Protein AF-A0A1E3Y749-F1 (afdb_monomer)

Structure (mmCIF, N/CA/C/O backbone):
data_AF-A0A1E3Y749-F1
#
_entry.id   AF-A0A1E3Y749-F1
#
loop_
_atom_site.group_PDB
_atom_site.id
_atom_site.type_symbol
_atom_site.label_atom_id
_atom_site.label_alt_id
_atom_site.label_comp_id
_atom_site.label_asym_id
_atom_site.label_entity_id
_atom_site.label_seq_id
_atom_site.pdbx_PDB_ins_code
_atom_site.Cartn_x
_atom_site.Cartn_y
_atom_site.Cartn_z
_atom_site.occupancy
_atom_site.B_iso_or_equiv
_atom_site.auth_seq_id
_atom_site.auth_comp_id
_atom_site.auth_asym_id
_atom_site.auth_atom_id
_atom_site.pdbx_PDB_model_num
ATOM 1 N N . MET A 1 1 ? 45.232 -35.746 -37.643 1.00 41.09 1 MET A N 1
ATOM 2 C CA . MET A 1 1 ? 45.865 -36.621 -36.637 1.00 41.09 1 MET A CA 1
ATOM 3 C C . MET A 1 1 ? 44.808 -36.911 -35.589 1.00 41.09 1 MET A C 1
ATOM 5 O O . MET A 1 1 ? 44.294 -35.973 -34.998 1.00 41.09 1 MET A O 1
ATOM 9 N N . VAL A 1 2 ? 44.373 -38.166 -35.512 1.00 42.19 2 VAL A N 1
ATOM 10 C CA . VAL A 1 2 ? 43.222 -38.644 -34.730 1.00 42.19 2 VAL A CA 1
ATOM 11 C C . VAL A 1 2 ? 43.769 -39.322 -33.477 1.00 42.19 2 VAL A C 1
ATOM 13 O O . VAL A 1 2 ? 44.603 -40.206 -33.624 1.00 42.19 2 VAL A O 1
ATOM 16 N N . VAL A 1 3 ? 43.321 -38.917 -32.287 1.00 44.75 3 VAL A N 1
ATOM 17 C CA . VAL A 1 3 ? 43.472 -39.637 -31.002 1.00 44.75 3 VAL A CA 1
ATOM 18 C C . VAL A 1 3 ? 42.273 -39.164 -30.161 1.00 44.75 3 VAL A C 1
ATOM 20 O O . VAL A 1 3 ? 42.208 -37.984 -29.838 1.00 44.75 3 VAL A O 1
ATOM 23 N N . LEU A 1 4 ? 41.126 -39.844 -30.082 1.00 42.25 4 LEU A N 1
ATOM 24 C CA . LEU A 1 4 ? 40.777 -41.135 -29.468 1.00 42.25 4 LEU A CA 1
ATOM 25 C C . LEU A 1 4 ? 41.127 -41.244 -27.967 1.00 42.25 4 LEU A C 1
ATOM 27 O O . LEU A 1 4 ? 42.261 -41.540 -27.628 1.00 42.25 4 LEU A O 1
ATOM 31 N N . MET A 1 5 ? 40.082 -41.029 -27.150 1.00 42.72 5 MET A N 1
ATOM 32 C CA . MET A 1 5 ? 39.687 -41.735 -25.911 1.00 42.72 5 MET A CA 1
ATOM 33 C C . MET A 1 5 ? 40.657 -41.785 -24.717 1.00 42.72 5 MET A C 1
ATOM 35 O O . MET A 1 5 ? 41.774 -42.258 -24.826 1.00 42.72 5 MET A O 1
ATOM 39 N N . ASP A 1 6 ? 40.197 -41.344 -23.540 1.00 42.16 6 ASP A N 1
ATOM 40 C CA . ASP A 1 6 ? 39.592 -42.250 -22.547 1.00 42.16 6 ASP A CA 1
ATOM 41 C C . ASP A 1 6 ? 39.096 -41.489 -21.301 1.00 42.16 6 ASP A C 1
ATOM 43 O O . ASP A 1 6 ? 39.770 -40.616 -20.753 1.00 42.16 6 ASP A O 1
ATOM 47 N N . LEU A 1 7 ? 37.884 -41.833 -20.858 1.00 50.97 7 LEU A N 1
ATOM 48 C CA . LEU A 1 7 ? 37.359 -41.531 -19.524 1.00 50.97 7 LEU A CA 1
ATOM 49 C C . LEU A 1 7 ? 37.892 -42.584 -18.544 1.00 50.97 7 LEU A C 1
ATOM 51 O O . LEU A 1 7 ? 37.998 -43.753 -18.912 1.00 50.97 7 LEU A O 1
ATOM 55 N N . PRO A 1 8 ? 38.059 -42.231 -17.262 1.00 56.75 8 PRO A N 1
ATOM 56 C CA . PRO A 1 8 ? 37.573 -43.152 -16.238 1.00 56.75 8 PRO A CA 1
ATOM 57 C C . PRO A 1 8 ? 36.548 -42.512 -15.295 1.00 56.75 8 PRO A C 1
ATOM 59 O O . PRO A 1 8 ? 36.788 -41.513 -14.620 1.00 56.75 8 PRO A O 1
ATOM 62 N N . VAL A 1 9 ? 35.392 -43.173 -15.247 1.00 42.72 9 VAL A N 1
ATOM 63 C CA . VAL A 1 9 ? 34.425 -43.153 -14.149 1.00 42.72 9 VAL A CA 1
ATOM 64 C C . VAL A 1 9 ? 35.092 -43.745 -12.907 1.00 42.72 9 VAL A C 1
ATOM 66 O O . VAL A 1 9 ? 35.536 -44.889 -12.946 1.00 42.72 9 VAL A O 1
ATOM 69 N N . THR A 1 10 ? 35.084 -43.009 -11.793 1.00 47.59 10 THR A N 1
ATOM 70 C CA . THR A 1 10 ? 35.344 -43.576 -10.462 1.00 47.59 10 THR A CA 1
ATOM 71 C C . THR A 1 10 ? 34.136 -43.334 -9.569 1.00 47.59 10 THR A C 1
ATOM 73 O O . THR A 1 10 ? 33.886 -42.234 -9.082 1.00 47.59 10 THR A O 1
ATOM 76 N N . THR A 1 11 ? 33.379 -44.408 -9.373 1.00 45.81 11 THR A N 1
ATOM 77 C CA . THR A 1 11 ? 32.370 -44.588 -8.333 1.00 45.81 11 THR A CA 1
ATOM 78 C C . THR A 1 11 ? 33.062 -44.885 -7.003 1.00 45.81 11 THR A C 1
ATOM 80 O O . THR A 1 11 ? 33.808 -45.855 -6.921 1.00 45.81 11 THR A O 1
ATOM 83 N N . HIS A 1 12 ? 32.743 -44.142 -5.940 1.00 45.38 12 HIS A N 1
ATOM 84 C CA . HIS A 1 12 ? 32.849 -44.651 -4.570 1.00 45.38 12 HIS A CA 1
ATOM 85 C C . HIS A 1 12 ? 31.594 -44.311 -3.761 1.00 45.38 12 HIS A C 1
ATOM 87 O O . HIS A 1 12 ? 31.008 -43.237 -3.880 1.00 45.38 12 HIS A O 1
ATOM 93 N N . ALA A 1 13 ? 31.171 -45.313 -2.999 1.00 40.38 13 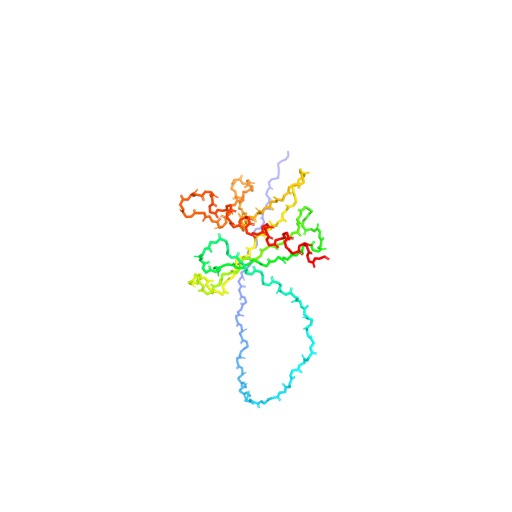ALA A N 1
ATOM 94 C CA . ALA A 1 13 ? 29.873 -45.505 -2.381 1.00 40.38 13 ALA A CA 1
ATOM 95 C C . ALA A 1 13 ? 29.829 -45.103 -0.888 1.00 40.38 13 ALA A C 1
ATOM 97 O O . ALA A 1 13 ? 30.694 -45.522 -0.130 1.00 40.38 13 ALA A O 1
ATOM 98 N N . LEU A 1 14 ? 28.727 -44.434 -0.506 1.00 51.09 14 LEU A N 1
ATOM 99 C CA . LEU A 1 14 ? 27.859 -44.680 0.673 1.00 51.09 14 LEU A CA 1
ATOM 100 C C . LEU A 1 14 ? 28.434 -44.456 2.116 1.00 51.09 14 LEU A C 1
ATOM 102 O O . LEU A 1 14 ? 29.548 -43.970 2.261 1.00 51.09 14 LEU A O 1
ATOM 106 N N . PRO A 1 15 ? 27.639 -44.624 3.206 1.00 47.06 15 PRO A N 1
ATOM 107 C CA . PRO A 1 15 ? 27.003 -43.523 3.941 1.00 47.06 15 PRO A CA 1
ATOM 108 C C . PRO A 1 15 ? 27.377 -43.501 5.444 1.00 47.06 15 PRO A C 1
ATOM 110 O O . PRO A 1 15 ? 27.465 -44.532 6.106 1.00 47.06 15 PRO A O 1
ATOM 113 N N . GLY A 1 16 ? 27.547 -42.316 6.031 1.00 42.69 16 GLY A N 1
ATOM 114 C CA . GLY A 1 16 ? 27.780 -42.182 7.476 1.00 42.69 16 GLY A CA 1
ATOM 115 C C . GLY A 1 16 ? 26.478 -42.295 8.294 1.00 42.69 16 GLY A C 1
ATOM 116 O O . GLY A 1 16 ? 25.496 -41.654 7.915 1.00 42.69 16 GLY A O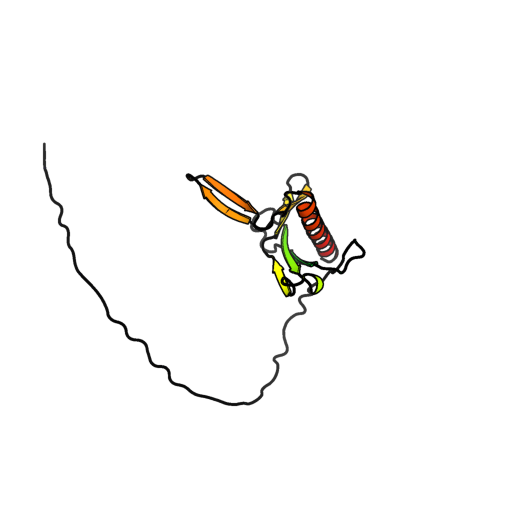 1
ATOM 117 N N . PRO A 1 17 ? 26.438 -43.077 9.393 1.00 50.81 17 PRO A N 1
ATOM 118 C CA . PRO A 1 17 ? 25.233 -43.318 10.183 1.00 50.81 17 PRO A CA 1
ATOM 119 C C . PRO A 1 17 ? 24.951 -42.247 11.248 1.00 50.81 17 PRO A C 1
ATOM 121 O O . PRO A 1 17 ? 25.826 -41.526 11.724 1.00 50.81 17 PRO A O 1
ATOM 124 N N . CYS A 1 18 ? 23.674 -42.213 11.623 1.00 44.12 18 CYS A N 1
ATOM 125 C CA . CYS A 1 18 ? 23.023 -41.396 12.635 1.00 44.12 18 CYS A CA 1
ATOM 126 C C . CYS A 1 18 ? 23.618 -41.548 14.045 1.00 44.12 18 CYS A C 1
ATOM 128 O O . CYS A 1 18 ? 23.789 -42.671 14.513 1.00 44.12 18 CYS A O 1
ATOM 130 N N . VAL A 1 19 ? 23.768 -40.432 14.771 1.00 53.41 19 VAL A N 1
ATOM 131 C CA . VAL A 1 19 ? 23.783 -40.410 16.246 1.00 53.41 19 VAL A CA 1
ATOM 132 C C . VAL A 1 19 ? 23.103 -39.123 16.747 1.00 53.41 19 VAL A C 1
ATOM 134 O O . VAL A 1 19 ? 23.614 -38.035 16.479 1.00 53.41 19 VAL A O 1
ATOM 137 N N . PRO A 1 20 ? 21.968 -39.200 17.465 1.00 55.75 20 PRO A N 1
ATOM 138 C CA . PRO A 1 20 ? 21.433 -38.084 18.243 1.00 55.75 20 PRO A CA 1
ATOM 139 C C . PRO A 1 20 ? 21.949 -38.133 19.695 1.00 55.75 20 PRO A C 1
ATOM 141 O O . PRO A 1 20 ? 21.913 -39.202 20.309 1.00 55.75 20 PRO A O 1
ATOM 144 N N . PRO A 1 21 ? 22.363 -37.012 20.311 1.00 51.28 21 PRO A N 1
ATOM 145 C CA . PRO A 1 21 ? 22.490 -36.959 21.759 1.00 51.28 21 PRO A CA 1
ATOM 146 C C . PRO A 1 21 ? 21.120 -36.698 22.403 1.00 51.28 21 PRO A C 1
ATOM 148 O O . PRO A 1 21 ? 20.543 -35.618 22.306 1.00 51.28 21 PRO A O 1
ATOM 151 N N . LEU A 1 22 ? 20.599 -37.776 22.986 1.00 44.47 22 LEU A N 1
ATOM 152 C CA . LEU A 1 22 ? 20.005 -37.896 24.319 1.00 44.47 22 LEU A CA 1
ATOM 153 C C . LEU A 1 22 ? 19.465 -36.610 24.984 1.00 44.47 22 LEU A C 1
ATOM 155 O O . LEU A 1 22 ? 20.210 -35.721 25.390 1.00 44.47 22 LEU A O 1
ATOM 159 N N . PHE A 1 23 ? 18.144 -36.606 25.170 1.00 36.81 23 PHE A N 1
ATOM 160 C CA . PHE A 1 23 ? 17.428 -35.816 26.167 1.00 36.81 23 PHE A CA 1
ATOM 161 C C . PHE A 1 23 ? 17.974 -36.097 27.570 1.00 36.81 23 PHE A C 1
ATOM 163 O O . PHE A 1 23 ? 18.018 -37.257 27.972 1.00 36.81 23 PHE A O 1
ATOM 170 N N . ASP A 1 24 ? 18.245 -35.045 28.340 1.00 40.53 24 ASP A N 1
ATOM 171 C CA . ASP A 1 24 ? 18.230 -35.139 29.796 1.00 40.53 24 ASP A CA 1
ATOM 172 C C . ASP A 1 24 ? 17.384 -34.000 30.364 1.00 40.53 24 ASP A C 1
ATOM 174 O O . ASP A 1 24 ? 17.584 -32.817 30.073 1.00 40.53 24 ASP A O 1
ATOM 178 N N . GLY A 1 25 ? 16.349 -34.393 31.099 1.00 39.09 25 GLY A N 1
ATOM 179 C CA . GLY A 1 25 ? 15.378 -33.495 31.691 1.00 39.09 25 GLY A CA 1
ATOM 180 C C . GLY A 1 25 ? 15.894 -32.920 33.001 1.00 39.09 25 GLY A C 1
ATOM 181 O O . GLY A 1 25 ? 16.320 -33.654 33.885 1.00 39.09 25 GLY A O 1
ATOM 182 N N . VAL A 1 26 ? 15.745 -31.608 33.176 1.00 41.28 26 VAL A N 1
ATOM 183 C CA . VAL A 1 26 ? 15.709 -30.997 34.506 1.00 41.28 26 VAL A CA 1
ATOM 184 C C . VAL A 1 26 ? 14.533 -30.029 34.560 1.00 41.28 26 VAL A C 1
ATOM 186 O O . VAL A 1 26 ? 14.565 -28.929 34.013 1.00 41.28 26 VAL A O 1
ATOM 189 N N . LEU A 1 27 ? 13.482 -30.462 35.255 1.00 41.47 27 LEU A N 1
ATOM 190 C CA . LEU A 1 27 ? 12.481 -29.587 35.853 1.00 41.47 27 LEU A CA 1
ATOM 191 C C . LEU A 1 27 ? 13.181 -28.695 36.887 1.00 41.47 27 LEU A C 1
ATOM 193 O O . LEU A 1 27 ? 13.730 -29.192 37.871 1.00 41.47 27 LEU A O 1
ATOM 197 N N . ARG A 1 28 ? 13.118 -27.375 36.701 1.00 37.72 28 ARG A N 1
ATOM 198 C CA . ARG A 1 28 ? 13.325 -26.409 37.784 1.00 37.72 28 ARG A CA 1
ATOM 199 C C . ARG A 1 28 ? 12.131 -25.471 37.867 1.00 37.72 28 ARG A C 1
ATOM 201 O O . ARG A 1 28 ? 11.869 -24.674 36.974 1.00 37.72 28 ARG A O 1
ATOM 208 N N . THR A 1 29 ? 11.410 -25.612 38.967 1.00 39.22 29 THR A N 1
ATOM 209 C CA . THR A 1 29 ? 10.337 -24.739 39.426 1.00 39.22 29 THR A CA 1
ATOM 210 C C . THR A 1 29 ? 10.889 -23.422 39.974 1.00 39.22 29 THR A C 1
ATOM 212 O O . THR A 1 29 ? 11.901 -23.428 40.669 1.00 39.22 29 THR A O 1
ATOM 215 N N . CYS A 1 30 ? 10.151 -22.346 39.682 1.00 41.16 30 CYS A N 1
ATOM 216 C CA . CYS A 1 30 ? 9.936 -21.101 40.432 1.00 41.16 30 CYS A CA 1
ATOM 217 C C . CYS A 1 30 ? 11.134 -20.434 41.137 1.00 41.16 30 CYS A C 1
ATOM 219 O O . CYS A 1 30 ? 11.608 -20.945 42.142 1.00 41.16 30 CYS A O 1
ATOM 221 N N . SER A 1 31 ? 11.484 -19.201 40.740 1.00 38.25 31 SER A N 1
ATOM 222 C CA . SER A 1 31 ? 11.324 -18.013 41.607 1.00 38.25 31 SER A CA 1
ATOM 223 C C . SER A 1 31 ? 11.817 -16.722 40.926 1.00 38.25 31 SER A C 1
ATOM 225 O O . SER A 1 31 ? 12.903 -16.682 40.358 1.00 38.25 31 SER A O 1
ATOM 227 N N . ASN A 1 32 ? 10.976 -15.690 41.016 1.00 50.31 32 ASN A N 1
ATOM 228 C CA . ASN A 1 32 ? 11.203 -14.241 40.950 1.00 50.31 32 ASN A CA 1
ATOM 229 C C . ASN A 1 32 ? 12.633 -13.689 40.777 1.00 50.31 32 ASN A C 1
ATOM 231 O O . ASN A 1 32 ? 13.470 -13.862 41.659 1.00 50.31 32 ASN A O 1
ATOM 235 N N . GLN A 1 33 ? 12.807 -12.796 39.791 1.00 50.62 33 GLN A N 1
ATOM 236 C CA . GLN A 1 33 ? 13.544 -11.530 39.963 1.00 50.62 33 GLN A CA 1
ATOM 237 C C . GLN A 1 33 ? 13.178 -10.490 38.873 1.00 50.62 33 GLN A C 1
ATOM 239 O O . GLN A 1 33 ? 12.576 -10.859 37.866 1.00 50.62 33 GLN A O 1
ATOM 244 N N . PRO A 1 34 ? 13.443 -9.185 39.107 1.00 44.41 34 PRO A N 1
ATOM 245 C CA . PRO A 1 34 ? 12.635 -8.075 38.618 1.00 44.41 34 PRO A CA 1
ATOM 246 C C . PRO A 1 34 ? 13.106 -7.473 37.291 1.00 44.41 34 PRO A C 1
ATOM 248 O O . PRO A 1 34 ? 14.241 -7.637 36.852 1.00 44.41 34 PRO A O 1
ATOM 251 N N . LEU A 1 35 ? 12.175 -6.708 36.726 1.00 53.72 35 LEU A N 1
ATOM 252 C CA . LEU A 1 35 ? 12.265 -5.793 35.591 1.00 53.72 35 LEU A CA 1
ATOM 253 C C . LEU A 1 35 ? 13.623 -5.061 35.458 1.00 53.72 35 LEU A C 1
ATOM 255 O O . LEU A 1 35 ? 14.008 -4.329 36.372 1.00 53.72 35 LEU A O 1
ATOM 259 N N . PRO A 1 36 ? 14.291 -5.118 34.293 1.00 44.69 36 PRO A N 1
ATOM 260 C CA . PRO A 1 36 ? 15.207 -4.069 33.882 1.00 44.69 36 PRO A CA 1
ATOM 261 C C . PRO A 1 36 ? 14.426 -2.962 33.165 1.00 44.69 36 PRO A C 1
ATOM 263 O O . PRO A 1 36 ? 13.944 -3.107 32.042 1.00 44.69 36 PRO A O 1
ATOM 266 N N . SER A 1 37 ? 14.312 -1.834 33.855 1.00 51.12 37 SER A N 1
ATOM 267 C CA . SER A 1 37 ? 13.953 -0.536 33.301 1.00 51.12 37 SER A CA 1
ATOM 268 C C . SER A 1 37 ? 14.901 -0.177 32.157 1.00 51.12 37 SER A C 1
ATOM 270 O O . SER A 1 37 ? 16.104 -0.042 32.377 1.00 51.12 37 SER A O 1
ATOM 272 N N . GLY A 1 38 ? 14.371 0.028 30.952 1.00 51.94 38 GLY A N 1
ATOM 273 C CA . GLY A 1 38 ? 15.132 0.680 29.890 1.00 51.94 38 GLY A CA 1
ATOM 274 C C . GLY A 1 38 ? 14.784 0.235 28.483 1.00 51.94 38 GLY A C 1
ATOM 275 O O . GLY A 1 38 ? 15.612 -0.390 27.837 1.00 51.94 38 GLY A O 1
ATOM 276 N N . LEU A 1 39 ? 13.622 0.640 27.963 1.00 43.66 39 LEU A N 1
ATOM 277 C CA . LEU A 1 39 ? 13.416 0.758 26.519 1.00 43.66 39 LEU A CA 1
ATOM 278 C C . LEU A 1 39 ? 12.567 1.998 26.209 1.00 43.66 39 LEU A C 1
ATOM 280 O O . LEU A 1 39 ? 11.397 2.092 26.557 1.00 43.66 39 LEU A O 1
ATOM 284 N N . ARG A 1 40 ? 13.260 2.966 25.605 1.00 46.16 40 ARG A N 1
ATOM 285 C CA . ARG A 1 40 ? 12.837 4.009 24.660 1.00 46.16 40 ARG A CA 1
ATOM 286 C C . ARG A 1 40 ? 11.325 4.080 24.353 1.00 46.16 40 ARG A C 1
ATOM 288 O O . ARG A 1 40 ? 10.779 3.101 23.846 1.00 46.16 40 ARG A O 1
ATOM 295 N N . PRO A 1 41 ? 10.679 5.253 24.488 1.00 41.59 41 PRO A N 1
ATOM 296 C CA . PRO A 1 41 ? 9.397 5.486 23.842 1.00 41.59 41 PRO A CA 1
ATOM 297 C C . PRO A 1 41 ? 9.644 5.646 22.339 1.00 41.59 41 PRO A C 1
ATOM 299 O O . PRO A 1 41 ? 9.920 6.737 21.850 1.00 41.59 41 PRO A O 1
ATOM 302 N N . THR A 1 42 ? 9.587 4.545 21.591 1.00 47.09 42 THR A N 1
ATOM 303 C CA . THR A 1 42 ? 9.297 4.649 20.158 1.00 47.09 42 THR A CA 1
ATOM 304 C C . THR A 1 42 ? 7.812 4.956 20.093 1.00 47.09 42 THR A C 1
ATOM 306 O O . THR A 1 42 ? 6.991 4.087 20.374 1.00 47.09 42 THR A O 1
ATOM 309 N N . ALA A 1 43 ? 7.478 6.221 19.854 1.00 46.72 43 ALA A N 1
ATOM 310 C CA . ALA A 1 43 ? 6.108 6.669 19.690 1.00 46.72 43 ALA A CA 1
ATOM 311 C C . ALA A 1 43 ? 5.508 5.965 18.466 1.00 46.72 43 ALA A C 1
ATOM 313 O O . ALA A 1 43 ? 5.701 6.385 17.328 1.00 46.72 43 ALA A O 1
ATOM 314 N N . VAL A 1 44 ? 4.821 4.849 18.702 1.00 46.72 44 VAL A N 1
ATOM 315 C CA . VAL A 1 44 ? 3.936 4.236 17.717 1.00 46.72 44 VAL A CA 1
ATOM 316 C C . VAL A 1 44 ? 2.707 5.135 17.673 1.00 46.72 44 VAL A C 1
ATOM 318 O O . VAL A 1 44 ? 1.833 5.058 18.530 1.00 46.72 44 VAL A O 1
ATOM 321 N N . LEU A 1 45 ? 2.692 6.067 16.721 1.00 46.66 45 LEU A N 1
ATOM 322 C CA . LEU A 1 45 ? 1.518 6.874 16.409 1.00 46.66 45 LEU A CA 1
ATOM 323 C C . LEU A 1 45 ? 0.472 5.963 15.756 1.00 46.66 45 LEU A C 1
ATOM 325 O O . LEU A 1 45 ? 0.392 5.855 14.533 1.00 46.66 45 LEU A O 1
ATOM 329 N N . GLU A 1 46 ? -0.325 5.290 16.585 1.00 43.06 46 GLU A N 1
ATOM 330 C CA . GLU A 1 46 ? -1.572 4.657 16.160 1.00 43.06 46 GLU A CA 1
ATOM 331 C C . GLU A 1 46 ? -2.531 5.756 15.705 1.00 43.06 46 GLU A C 1
ATOM 333 O O . GLU A 1 46 ? -3.243 6.379 16.489 1.00 43.06 46 GLU A O 1
ATOM 338 N N . THR A 1 47 ? -2.519 6.043 14.405 1.00 50.09 47 THR A N 1
ATOM 339 C CA . THR A 1 47 ? -3.533 6.904 13.804 1.00 50.09 47 THR A CA 1
ATOM 340 C C . THR A 1 47 ? -4.659 6.024 13.290 1.00 50.09 47 THR A C 1
ATOM 342 O O . THR A 1 47 ? -4.720 5.681 12.110 1.00 50.09 47 THR A O 1
ATOM 345 N N . THR A 1 48 ? -5.566 5.655 14.187 1.00 56.62 48 THR A N 1
ATOM 346 C CA . THR A 1 48 ? -6.882 5.137 13.814 1.00 56.62 48 THR A CA 1
ATOM 347 C C . THR A 1 48 ? -7.655 6.282 13.159 1.00 56.62 48 THR A C 1
ATOM 349 O O . THR A 1 48 ? -7.791 7.314 13.807 1.00 56.62 48 THR A O 1
ATOM 352 N N . MET A 1 49 ? -8.150 6.165 11.920 1.00 53.41 49 MET A N 1
ATOM 353 C CA . MET A 1 49 ? -9.430 6.807 11.567 1.00 53.41 49 MET A CA 1
ATOM 354 C C . MET A 1 49 ? -10.008 6.378 10.212 1.00 53.41 49 MET A C 1
ATOM 356 O O . MET A 1 49 ? -9.420 6.547 9.143 1.00 53.41 49 MET A O 1
ATOM 360 N N . SER A 1 50 ? -11.264 5.959 10.322 1.00 43.78 50 SER A N 1
ATOM 361 C CA . SER A 1 50 ? -12.305 5.741 9.329 1.00 43.78 50 SER A CA 1
ATOM 362 C C . SER A 1 50 ? -12.900 7.067 8.845 1.00 43.78 50 SER A C 1
ATOM 364 O O . SER A 1 50 ? -13.347 7.881 9.655 1.00 43.78 50 SER A O 1
ATOM 366 N N . LYS A 1 51 ? -13.041 7.250 7.526 1.00 45.06 51 LYS A N 1
ATOM 367 C CA . LYS A 1 51 ? -14.018 8.196 6.954 1.00 45.06 51 LYS A CA 1
ATOM 368 C C . LYS A 1 51 ? -15.135 7.447 6.230 1.00 45.06 51 LYS A C 1
ATOM 370 O O . LYS A 1 51 ? -15.364 7.590 5.039 1.00 45.06 51 LYS A O 1
ATOM 375 N N . SER A 1 52 ? -15.827 6.630 7.007 1.00 40.72 52 SER A N 1
ATOM 376 C CA . SER A 1 52 ? -17.240 6.279 6.877 1.00 40.72 52 SER A CA 1
ATOM 377 C C . SER A 1 52 ? -17.716 6.013 8.309 1.00 40.72 52 SER A C 1
ATOM 379 O O . SER A 1 52 ? -16.888 5.734 9.173 1.00 40.72 52 SER A O 1
ATOM 381 N N . LYS A 1 53 ? -19.005 6.174 8.618 1.00 38.75 53 LYS A N 1
ATOM 382 C CA . LYS A 1 53 ? -19.565 5.828 9.936 1.00 38.75 53 LYS A CA 1
ATOM 383 C C . LYS A 1 53 ? -19.610 4.298 10.056 1.00 38.75 53 LYS A C 1
ATOM 385 O O . LYS A 1 53 ? -20.666 3.687 9.968 1.00 38.75 53 LYS A O 1
ATOM 390 N N . GLY A 1 54 ? -18.431 3.710 10.144 1.00 44.97 54 GLY A N 1
ATOM 391 C CA . GLY A 1 54 ? -18.126 2.300 10.239 1.00 44.97 54 GLY A CA 1
ATOM 392 C C . GLY A 1 54 ? -16.859 2.221 11.071 1.00 44.97 54 GLY A C 1
ATOM 393 O O . GLY A 1 54 ? -15.942 3.016 10.874 1.00 44.97 54 GLY A O 1
ATOM 394 N N . GLU A 1 55 ? -16.887 1.338 12.055 1.00 55.31 55 GLU A N 1
ATOM 395 C CA . GLU A 1 55 ? -15.784 0.989 12.945 1.00 55.31 55 GLU A CA 1
ATOM 396 C C . GLU A 1 55 ? -14.432 1.039 12.216 1.00 55.31 55 GLU A C 1
ATOM 398 O O . GLU A 1 55 ? -14.330 0.587 11.074 1.00 55.31 55 GLU A O 1
ATOM 403 N N . VAL A 1 56 ? -13.403 1.643 12.822 1.00 60.84 56 VAL A N 1
ATOM 404 C CA . VAL A 1 56 ? -12.060 1.653 12.227 1.00 60.84 56 VAL A CA 1
ATOM 405 C C . VAL A 1 56 ? -11.586 0.208 12.177 1.00 60.84 56 VAL A C 1
ATOM 407 O O . VAL A 1 56 ? -11.270 -0.390 13.193 1.00 60.84 56 VAL A O 1
ATOM 410 N N . VAL A 1 57 ? -11.607 -0.383 10.988 1.00 82.81 57 VAL A N 1
ATOM 411 C CA . VAL A 1 57 ? -11.246 -1.795 10.821 1.00 82.81 57 VAL A CA 1
ATOM 412 C C . VAL A 1 57 ? -9.728 -1.959 10.668 1.00 82.81 57 VAL A C 1
ATOM 414 O O . VAL A 1 57 ? -9.194 -3.047 10.861 1.00 82.81 57 VAL A O 1
ATOM 417 N N . VAL A 1 58 ? -9.015 -0.884 10.313 1.00 88.31 58 VAL A N 1
ATOM 418 C CA . VAL A 1 58 ? -7.619 -0.938 9.872 1.00 88.31 58 VAL A CA 1
ATOM 419 C C . VAL A 1 58 ? -6.819 0.268 10.374 1.00 88.31 58 VAL A C 1
ATOM 421 O O . VAL A 1 58 ? -7.244 1.410 10.188 1.00 88.31 58 VAL A O 1
ATOM 424 N N . SER A 1 59 ? -5.624 0.015 10.908 1.00 91.19 59 SER A N 1
ATOM 425 C CA . SER A 1 59 ? -4.609 1.019 11.260 1.00 91.19 59 SER A CA 1
ATOM 426 C C . SER A 1 59 ? -3.358 0.874 10.388 1.00 91.19 59 SER A C 1
ATOM 428 O O . SER A 1 59 ? -3.014 -0.215 9.932 1.00 91.19 59 SER A O 1
ATOM 430 N N . VAL A 1 60 ? -2.665 1.985 10.120 1.00 94.25 60 VAL A N 1
ATOM 431 C CA . VAL A 1 60 ? -1.456 2.007 9.278 1.00 94.25 60 VAL A CA 1
ATOM 432 C C . VAL A 1 60 ? -0.269 2.503 10.093 1.00 94.25 60 VAL A C 1
ATOM 434 O O . VAL A 1 60 ? -0.316 3.598 10.650 1.00 94.25 60 VAL A O 1
ATOM 437 N N . SER A 1 61 ? 0.804 1.714 10.127 1.00 94.38 61 SER A N 1
ATOM 438 C CA . SER A 1 61 ? 2.096 2.097 10.695 1.00 94.38 61 SER A CA 1
ATOM 439 C C . SER A 1 61 ? 3.077 2.432 9.575 1.00 94.38 61 SER A C 1
ATOM 441 O O . SER A 1 61 ? 3.205 1.679 8.608 1.00 94.38 61 SER A O 1
ATOM 443 N N . ILE A 1 62 ? 3.758 3.570 9.698 1.00 94.88 62 ILE A N 1
ATOM 444 C CA . ILE A 1 62 ? 4.731 4.060 8.720 1.00 94.88 62 ILE A CA 1
ATOM 445 C C . ILE A 1 62 ? 6.135 3.895 9.295 1.00 94.88 62 ILE A C 1
ATOM 447 O O . ILE A 1 62 ? 6.429 4.373 10.388 1.00 94.88 62 ILE A O 1
ATOM 451 N N . ILE A 1 63 ? 7.010 3.248 8.531 1.00 93.75 63 ILE A N 1
ATOM 452 C CA . ILE A 1 63 ? 8.417 3.030 8.858 1.00 93.75 63 ILE A CA 1
ATOM 453 C C . ILE A 1 63 ? 9.257 3.834 7.853 1.00 93.75 63 ILE A C 1
ATOM 455 O O . ILE A 1 63 ? 9.394 3.415 6.701 1.00 93.75 63 ILE A O 1
ATOM 459 N N . PRO A 1 64 ? 9.815 4.995 8.242 1.00 91.56 64 PRO A N 1
ATOM 460 C CA . PRO A 1 64 ? 10.620 5.822 7.347 1.00 91.56 64 PRO A CA 1
ATOM 461 C C . PRO 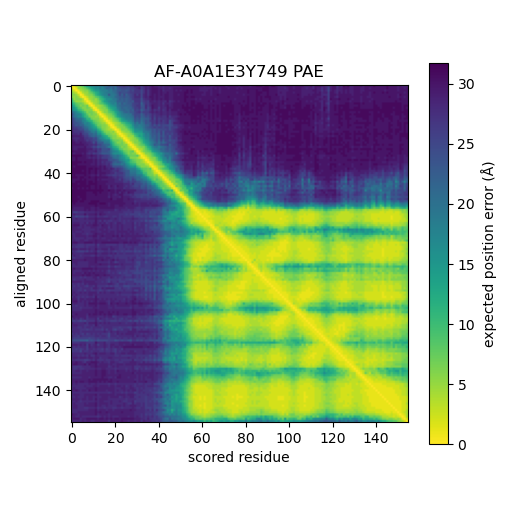A 1 64 ? 11.865 5.087 6.840 1.00 91.56 64 PRO A C 1
ATOM 463 O O . PRO A 1 64 ? 12.543 4.387 7.597 1.00 91.56 64 PRO A O 1
ATOM 466 N N . ASN A 1 65 ? 12.216 5.283 5.569 1.00 89.50 65 ASN A N 1
ATOM 467 C CA . ASN A 1 65 ? 13.420 4.696 4.991 1.00 89.50 65 ASN A CA 1
ATOM 468 C C . ASN A 1 65 ? 14.677 5.485 5.400 1.00 89.50 65 ASN A C 1
ATOM 470 O O . ASN A 1 65 ? 15.149 6.350 4.666 1.00 89.50 65 ASN A O 1
ATOM 474 N N . GLN A 1 66 ? 15.254 5.173 6.562 1.00 81.25 66 GLN A N 1
ATOM 475 C CA . GLN A 1 66 ? 16.431 5.894 7.070 1.00 81.25 66 GLN A CA 1
ATOM 476 C C . GLN A 1 66 ? 17.736 5.594 6.318 1.00 81.25 66 GLN A C 1
ATOM 478 O O . GLN A 1 66 ? 18.676 6.380 6.380 1.00 81.25 66 GLN A O 1
ATOM 483 N N . GLN A 1 67 ? 17.816 4.464 5.612 1.00 75.44 67 GLN A N 1
ATOM 484 C CA . GLN A 1 67 ? 19.036 4.048 4.908 1.00 75.44 67 GLN A CA 1
ATOM 485 C C . GLN A 1 67 ? 19.104 4.557 3.463 1.00 75.44 67 GLN A C 1
ATOM 487 O O . GLN A 1 67 ? 20.127 4.372 2.807 1.00 75.44 67 GLN A O 1
ATOM 492 N N . GLY A 1 68 ? 18.033 5.171 2.940 1.00 73.62 68 GLY A N 1
ATOM 493 C CA . GLY A 1 68 ? 17.997 5.719 1.577 1.00 73.62 68 GLY A CA 1
ATOM 494 C C . GLY A 1 68 ? 18.154 4.674 0.462 1.00 73.62 68 GLY A C 1
ATOM 495 O O . GLY A 1 68 ? 18.313 5.026 -0.705 1.00 73.62 68 GLY A O 1
ATOM 496 N N . SER A 1 69 ? 18.100 3.384 0.805 1.00 77.38 69 SER A N 1
ATOM 497 C CA . SER A 1 69 ? 18.217 2.261 -0.120 1.00 77.38 69 SER A CA 1
ATOM 498 C C . SER A 1 69 ? 16.969 1.389 -0.008 1.00 77.38 69 SER A C 1
ATOM 500 O O . SER A 1 69 ? 16.644 0.947 1.094 1.00 77.38 69 SER A O 1
ATOM 502 N N . PRO A 1 70 ? 16.255 1.112 -1.109 1.00 84.19 70 PRO A N 1
ATOM 503 C CA . PRO A 1 70 ? 16.489 1.578 -2.481 1.00 84.19 70 PRO A CA 1
ATOM 504 C C . PRO A 1 70 ? 16.193 3.077 -2.692 1.00 84.19 70 PRO A C 1
ATOM 506 O O . PRO A 1 70 ? 15.322 3.648 -2.037 1.00 84.19 70 PRO A O 1
ATOM 509 N N . ALA A 1 71 ? 16.903 3.700 -3.641 1.00 85.69 71 ALA A N 1
ATOM 510 C CA . ALA A 1 71 ? 16.737 5.115 -3.976 1.00 85.69 71 ALA A CA 1
ATOM 511 C C . ALA A 1 71 ? 15.303 5.421 -4.448 1.00 85.69 71 ALA A C 1
ATOM 513 O O . ALA A 1 71 ? 14.730 4.679 -5.248 1.00 85.69 71 ALA A O 1
ATOM 514 N N . GLY A 1 72 ? 14.732 6.518 -3.948 1.00 88.81 72 GLY A N 1
ATOM 515 C CA . GLY A 1 72 ? 13.351 6.928 -4.224 1.00 88.81 72 GLY A CA 1
ATOM 516 C C . GLY A 1 72 ? 12.291 6.237 -3.358 1.00 88.81 72 GLY A C 1
ATOM 517 O O . GLY A 1 72 ? 11.110 6.553 -3.487 1.00 88.81 72 GLY A O 1
ATOM 518 N N . LYS A 1 73 ? 12.671 5.310 -2.468 1.00 93.00 73 LYS A N 1
ATOM 519 C CA . LYS A 1 73 ? 11.759 4.768 -1.454 1.00 93.00 73 LYS A CA 1
ATOM 520 C C . LYS A 1 73 ? 11.717 5.700 -0.249 1.00 93.00 73 LYS A C 1
ATOM 522 O O . LYS A 1 73 ? 12.752 5.954 0.363 1.00 93.00 73 LYS A O 1
ATOM 527 N N . LEU A 1 74 ? 10.521 6.155 0.100 1.00 92.62 74 LEU A N 1
ATOM 528 C CA . LEU A 1 74 ? 10.276 7.092 1.194 1.00 92.62 74 LEU A CA 1
ATOM 529 C C . LEU A 1 74 ? 10.037 6.364 2.520 1.00 92.62 74 LEU A C 1
ATOM 531 O O . LEU A 1 74 ? 10.667 6.671 3.530 1.00 92.62 74 LEU A O 1
ATOM 535 N N . ALA A 1 75 ? 9.159 5.362 2.512 1.00 94.44 75 ALA A N 1
ATOM 536 C CA . ALA A 1 75 ? 8.815 4.593 3.703 1.00 94.44 75 ALA A CA 1
ATOM 537 C C . ALA A 1 75 ? 8.298 3.197 3.351 1.00 94.44 75 ALA A C 1
ATOM 539 O O . ALA A 1 75 ? 7.792 2.961 2.252 1.00 94.44 75 ALA A O 1
ATOM 540 N N . ASP A 1 76 ? 8.396 2.280 4.303 1.00 94.38 76 ASP A N 1
ATOM 541 C CA . ASP A 1 76 ? 7.582 1.072 4.347 1.00 94.38 76 ASP A CA 1
ATOM 542 C C . ASP A 1 76 ? 6.296 1.347 5.120 1.00 94.38 76 ASP A C 1
ATOM 544 O O . ASP A 1 76 ? 6.281 2.134 6.066 1.00 94.38 76 ASP A O 1
ATOM 548 N N . ALA A 1 77 ? 5.210 0.700 4.714 1.00 95.69 77 ALA A N 1
ATOM 549 C CA . ALA A 1 77 ? 3.945 0.765 5.423 1.00 95.69 77 ALA A CA 1
ATOM 550 C C . ALA A 1 77 ? 3.494 -0.640 5.826 1.00 95.69 77 ALA A C 1
ATOM 552 O O . ALA A 1 77 ? 3.559 -1.600 5.050 1.00 95.69 77 ALA A O 1
ATOM 553 N N . GLU A 1 78 ? 3.015 -0.746 7.056 1.00 94.94 78 GLU A N 1
ATOM 554 C CA . GLU A 1 78 ? 2.393 -1.945 7.593 1.00 94.94 78 GLU A CA 1
ATOM 555 C C . GLU A 1 78 ? 0.929 -1.643 7.892 1.00 94.94 78 GLU A C 1
ATOM 557 O O . GLU A 1 78 ? 0.601 -0.624 8.498 1.00 94.94 78 GLU A O 1
ATOM 562 N N . VAL A 1 79 ? 0.044 -2.531 7.452 1.00 93.88 79 VAL A N 1
ATOM 563 C CA . VAL A 1 79 ? -1.402 -2.384 7.618 1.00 93.88 79 VAL A CA 1
ATOM 564 C C . VAL A 1 79 ? -1.861 -3.391 8.663 1.00 93.88 79 VAL A C 1
ATOM 566 O O . VAL A 1 79 ? -1.734 -4.593 8.448 1.00 93.88 79 VAL A O 1
ATOM 569 N N . MET A 1 80 ? -2.358 -2.916 9.799 1.00 92.56 80 MET A N 1
ATOM 570 C CA . MET A 1 80 ? -2.829 -3.726 10.920 1.00 92.56 80 MET A CA 1
ATOM 571 C C . MET A 1 80 ? -4.349 -3.849 10.872 1.00 92.56 80 MET A C 1
ATOM 573 O O . MET A 1 80 ? -5.053 -2.870 10.638 1.00 92.56 80 MET A O 1
ATOM 577 N N . PHE A 1 81 ? -4.849 -5.060 11.082 1.00 91.81 81 PHE A N 1
ATOM 578 C CA . PHE A 1 81 ? -6.274 -5.362 11.102 1.00 91.81 81 PHE A CA 1
ATOM 579 C C . PHE A 1 81 ? -6.770 -5.388 12.550 1.00 91.81 81 PHE A C 1
ATOM 581 O O . PHE A 1 81 ? -6.295 -6.179 13.367 1.00 91.81 81 PHE A O 1
ATOM 588 N N . GLU A 1 82 ? -7.724 -4.518 12.870 1.00 88.88 82 GLU A N 1
ATOM 589 C CA . GLU A 1 82 ? -8.263 -4.357 14.225 1.00 88.88 82 GLU A CA 1
ATOM 590 C C . GLU A 1 82 ? -9.395 -5.356 14.515 1.00 88.88 82 GLU A C 1
ATOM 592 O O . GLU A 1 82 ? -9.757 -6.170 13.660 1.00 88.88 82 GLU A O 1
ATOM 597 N N . ALA A 1 83 ? -9.969 -5.287 15.722 1.00 84.00 83 ALA A N 1
ATOM 598 C CA . ALA A 1 83 ? -10.992 -6.214 16.221 1.00 84.00 83 ALA A CA 1
ATOM 599 C C . ALA A 1 83 ? -12.210 -6.361 15.288 1.00 84.00 83 ALA A C 1
ATOM 601 O O . ALA A 1 83 ? -12.765 -7.453 15.153 1.00 84.00 83 ALA A O 1
ATOM 602 N N . ALA A 1 84 ? -12.570 -5.294 14.572 1.00 83.00 84 ALA A N 1
ATOM 603 C CA . ALA A 1 84 ? -13.664 -5.279 13.603 1.00 83.00 84 ALA A CA 1
ATOM 604 C C . ALA A 1 84 ? -13.395 -6.114 12.331 1.00 83.00 84 ALA A C 1
ATOM 606 O O . ALA A 1 84 ? -14.299 -6.331 11.527 1.00 83.00 84 ALA A O 1
ATOM 607 N N . SER A 1 85 ? -12.159 -6.590 12.124 1.00 82.75 85 SER A N 1
ATOM 608 C CA . SER A 1 85 ? -11.730 -7.322 10.916 1.00 82.75 85 SER A CA 1
ATOM 609 C C . SER A 1 85 ? -12.066 -8.816 10.937 1.00 82.75 85 SER A C 1
ATOM 611 O O . SER A 1 85 ? -11.667 -9.559 10.035 1.00 82.75 85 SER A O 1
ATOM 613 N N . GLY A 1 86 ? -12.745 -9.292 11.982 1.00 87.19 86 GLY A N 1
ATOM 614 C CA . GLY A 1 86 ? -13.074 -10.704 12.152 1.00 87.19 86 GLY A CA 1
ATOM 615 C C . GLY A 1 86 ? -11.814 -11.579 12.260 1.00 87.19 86 GLY A C 1
ATOM 616 O O . GLY A 1 86 ? -10.958 -11.296 13.096 1.00 87.19 86 GLY A O 1
ATOM 617 N N . PRO A 1 87 ? -11.654 -12.638 11.442 1.00 90.56 87 PRO A N 1
ATOM 618 C CA . PRO A 1 87 ? -10.558 -13.605 11.587 1.00 90.56 87 PRO A CA 1
ATOM 619 C C . PRO A 1 87 ? -9.163 -13.029 11.308 1.00 90.56 87 PRO A C 1
ATOM 621 O O . PRO A 1 87 ? -8.170 -13.670 11.638 1.00 90.56 87 PRO A O 1
ATOM 624 N N . LEU A 1 88 ? -9.076 -11.845 10.696 1.00 89.00 88 LEU A N 1
ATOM 625 C CA . LEU A 1 88 ? -7.807 -11.150 10.469 1.00 89.00 88 LEU A CA 1
ATOM 626 C C . LEU A 1 88 ? -7.414 -10.238 11.640 1.00 89.00 88 LEU A C 1
ATOM 628 O O . LEU A 1 88 ? -6.326 -9.673 11.614 1.00 89.00 88 LEU A O 1
ATOM 632 N N . SER A 1 89 ? -8.269 -10.095 12.657 1.00 89.62 89 SER A N 1
ATOM 633 C CA . SER A 1 89 ? -7.995 -9.271 13.837 1.00 89.62 89 SER A CA 1
ATOM 634 C C . SER A 1 89 ? -6.662 -9.645 14.493 1.00 89.62 89 SER A C 1
ATOM 636 O O . SER A 1 89 ? -6.397 -10.813 14.773 1.00 89.62 89 SER A O 1
ATOM 638 N N . GLY A 1 90 ? -5.836 -8.638 14.778 1.00 88.25 90 GLY A N 1
ATOM 639 C CA . GLY A 1 90 ? -4.515 -8.804 15.389 1.00 88.25 90 GLY A CA 1
ATOM 640 C C . GLY A 1 90 ? -3.419 -9.231 14.408 1.00 88.25 90 GLY A C 1
ATOM 641 O O . GLY A 1 90 ? -2.274 -9.422 14.816 1.00 88.25 90 GLY A O 1
ATOM 642 N N . MET A 1 91 ? -3.735 -9.372 13.117 1.00 93.19 91 MET A N 1
ATOM 643 C CA . MET A 1 91 ? -2.746 -9.618 12.071 1.00 93.19 91 MET A CA 1
ATOM 644 C C . MET A 1 91 ? -2.305 -8.308 11.420 1.00 93.19 91 MET A C 1
ATOM 646 O O . MET A 1 91 ? -3.049 -7.329 11.367 1.00 93.19 91 MET A O 1
ATOM 650 N N . LYS A 1 92 ? -1.095 -8.313 10.856 1.00 93.75 92 LYS A N 1
ATOM 651 C CA . LYS A 1 92 ? -0.608 -7.229 10.004 1.00 93.75 92 LYS A CA 1
ATOM 652 C C . LYS A 1 92 ? -0.214 -7.730 8.625 1.00 93.75 92 LYS A C 1
ATOM 654 O O . LYS A 1 92 ? 0.348 -8.815 8.481 1.00 93.75 92 LYS A O 1
ATOM 659 N N . LEU A 1 93 ? -0.477 -6.911 7.617 1.00 93.88 93 LEU A N 1
ATOM 660 C CA . LEU A 1 93 ? -0.011 -7.096 6.256 1.00 93.88 93 LEU A CA 1
ATOM 661 C C . LEU A 1 93 ? 1.180 -6.173 5.996 1.00 93.88 93 LEU A C 1
ATOM 663 O O . LEU A 1 93 ? 1.076 -4.949 6.081 1.00 93.88 93 LEU A O 1
ATOM 667 N N . ILE A 1 94 ? 2.309 -6.790 5.661 1.00 94.50 94 ILE A N 1
ATOM 668 C CA . ILE A 1 94 ? 3.572 -6.119 5.345 1.00 94.50 94 ILE A CA 1
ATOM 669 C C . ILE A 1 94 ? 3.831 -6.112 3.837 1.00 94.50 94 ILE A C 1
ATOM 671 O O . ILE A 1 94 ? 3.248 -6.900 3.089 1.00 94.50 94 ILE A O 1
ATOM 675 N N . GLY A 1 95 ? 4.770 -5.271 3.403 1.00 93.44 95 GLY A N 1
ATOM 676 C CA . GLY A 1 95 ? 5.223 -5.206 2.011 1.00 93.44 95 GLY A CA 1
ATOM 677 C C . GLY A 1 95 ? 4.584 -4.084 1.196 1.00 93.44 95 GLY A C 1
ATOM 678 O O . GLY A 1 95 ? 4.750 -4.061 -0.024 1.00 93.44 95 GLY A O 1
ATOM 679 N N . PHE A 1 96 ? 3.873 -3.159 1.845 1.00 95.31 96 PHE A N 1
ATOM 680 C CA . PHE A 1 96 ? 3.567 -1.878 1.226 1.00 95.31 96 PHE A CA 1
ATOM 681 C C . PHE A 1 96 ? 4.791 -0.976 1.306 1.00 95.31 96 PHE A C 1
ATOM 683 O O . PHE A 1 96 ? 5.466 -0.921 2.332 1.00 95.31 96 PHE A O 1
ATOM 690 N N . ALA A 1 97 ? 5.054 -0.244 0.232 1.00 94.56 97 ALA A N 1
ATOM 691 C CA . ALA A 1 97 ? 6.122 0.743 0.210 1.00 94.56 97 ALA A CA 1
ATOM 692 C C . ALA A 1 97 ? 5.642 2.019 -0.472 1.00 94.56 97 ALA A C 1
ATOM 694 O O . ALA A 1 97 ? 4.974 1.967 -1.509 1.00 94.56 97 ALA A O 1
ATOM 695 N N . VAL A 1 98 ? 5.991 3.151 0.129 1.00 94.69 98 VAL A N 1
ATOM 696 C CA . VAL A 1 98 ? 5.753 4.495 -0.383 1.00 94.69 98 VAL A CA 1
ATOM 697 C C . VAL A 1 98 ? 6.996 4.936 -1.143 1.00 94.69 98 VAL A C 1
ATOM 699 O O . VAL A 1 98 ? 8.115 4.879 -0.632 1.00 94.69 98 VAL A O 1
ATOM 702 N N . TRP A 1 99 ? 6.789 5.380 -2.372 1.00 94.56 99 TRP A N 1
ATOM 703 C CA . TRP A 1 99 ? 7.825 5.807 -3.297 1.00 94.56 99 TRP A CA 1
ATOM 704 C C . TRP A 1 99 ? 7.570 7.229 -3.755 1.00 94.56 99 TRP A C 1
ATOM 706 O O . TRP A 1 99 ? 6.425 7.642 -3.965 1.00 94.56 99 TRP A O 1
ATOM 716 N N . GLU A 1 100 ? 8.655 7.941 -3.985 1.00 92.25 100 GLU A N 1
ATOM 717 C CA . GLU A 1 100 ? 8.646 9.206 -4.689 1.00 92.25 100 GLU A CA 1
ATOM 718 C C . GLU A 1 100 ? 8.586 8.958 -6.201 1.00 92.25 100 GLU A C 1
ATOM 720 O O . GLU A 1 100 ? 9.270 8.090 -6.755 1.00 92.25 100 GLU A O 1
ATOM 725 N N . ARG A 1 101 ? 7.733 9.711 -6.892 1.00 89.62 101 ARG A N 1
ATOM 726 C CA . ARG A 1 101 ? 7.705 9.767 -8.353 1.00 89.62 101 ARG A CA 1
ATOM 727 C C . ARG A 1 101 ? 8.616 10.890 -8.824 1.00 89.62 101 ARG A C 1
ATOM 729 O O . ARG A 1 101 ? 8.685 11.942 -8.203 1.00 89.62 101 ARG A O 1
ATOM 736 N N . ARG A 1 102 ? 9.225 10.701 -9.997 1.00 83.75 102 ARG A N 1
ATOM 737 C CA . ARG A 1 102 ? 10.097 11.706 -10.630 1.00 83.75 102 ARG A CA 1
ATOM 738 C C . ARG A 1 102 ? 9.390 13.040 -10.897 1.00 83.75 102 ARG A C 1
ATOM 740 O O . ARG A 1 102 ? 10.041 14.073 -10.875 1.00 83.75 102 ARG A O 1
ATOM 747 N N . ASP A 1 103 ? 8.073 13.008 -11.085 1.00 84.31 103 ASP A N 1
ATOM 748 C CA . ASP A 1 103 ? 7.245 14.190 -11.357 1.00 84.31 103 ASP A CA 1
ATOM 749 C C . ASP A 1 103 ? 6.756 14.899 -10.071 1.00 84.31 103 ASP A C 1
ATOM 751 O O . ASP A 1 103 ? 5.833 15.706 -10.124 1.00 84.31 103 ASP A O 1
ATOM 755 N N . GLY A 1 104 ? 7.317 14.567 -8.898 1.00 81.06 104 GLY A N 1
ATOM 756 C CA . GLY A 1 104 ? 6.957 15.173 -7.604 1.00 81.06 104 GLY A CA 1
ATOM 757 C C . GLY A 1 104 ? 5.726 14.563 -6.918 1.00 81.06 104 GLY A C 1
ATOM 758 O O . GLY A 1 104 ? 5.257 15.067 -5.901 1.00 81.06 104 GLY A O 1
ATOM 759 N N . GLY A 1 105 ? 5.183 13.470 -7.461 1.00 87.25 105 GLY A N 1
ATOM 760 C CA . GLY A 1 105 ? 4.078 12.719 -6.857 1.00 87.25 105 GLY A CA 1
ATOM 761 C C . GLY A 1 105 ? 4.539 11.624 -5.890 1.00 87.25 105 GLY A C 1
ATOM 762 O O . GLY A 1 105 ? 5.715 11.281 -5.818 1.00 87.25 105 GLY A O 1
ATOM 763 N N . ARG A 1 106 ? 3.588 10.993 -5.197 1.00 91.25 106 ARG A N 1
ATOM 764 C CA . ARG A 1 106 ? 3.834 9.820 -4.342 1.00 91.25 106 ARG A CA 1
ATOM 765 C C . ARG A 1 106 ? 3.095 8.613 -4.892 1.00 91.25 106 ARG A C 1
ATOM 767 O O . ARG A 1 106 ? 2.008 8.750 -5.452 1.00 91.25 106 ARG A O 1
ATOM 774 N N . ASN A 1 107 ? 3.686 7.434 -4.764 1.00 93.00 107 ASN A N 1
ATOM 775 C CA . ASN A 1 107 ? 3.057 6.187 -5.175 1.00 93.00 107 ASN A CA 1
ATOM 776 C C . ASN A 1 107 ? 3.214 5.118 -4.097 1.00 93.00 107 ASN A C 1
ATOM 778 O O . ASN A 1 107 ? 4.248 5.040 -3.446 1.00 93.00 107 ASN A O 1
ATOM 782 N N . VAL A 1 108 ? 2.208 4.257 -3.962 1.00 93.81 108 VAL A N 1
ATOM 783 C CA . VAL A 1 108 ? 2.258 3.092 -3.076 1.00 93.81 108 VAL A CA 1
ATOM 784 C C . VAL A 1 108 ? 2.314 1.825 -3.917 1.00 93.81 108 VAL A C 1
ATOM 786 O O . VAL A 1 108 ? 1.456 1.593 -4.779 1.00 93.81 108 VAL A O 1
ATOM 789 N N . THR A 1 109 ? 3.323 0.997 -3.659 1.00 93.56 109 THR A N 1
ATOM 790 C CA . THR A 1 109 ? 3.424 -0.360 -4.200 1.00 93.56 109 THR A CA 1
ATOM 791 C C . THR A 1 109 ? 2.851 -1.360 -3.212 1.00 93.56 109 THR A C 1
ATOM 793 O O . THR A 1 109 ? 3.055 -1.233 -2.008 1.00 93.56 109 THR A O 1
ATOM 796 N N . PHE A 1 110 ? 2.155 -2.363 -3.736 1.00 94.38 110 PHE A N 1
ATOM 797 C CA . PHE A 1 110 ? 1.514 -3.407 -2.945 1.00 94.38 110 PHE A CA 1
ATOM 798 C C . PHE A 1 110 ? 2.481 -4.555 -2.638 1.00 94.38 110 PHE A C 1
ATOM 800 O O . PHE A 1 110 ? 3.420 -4.770 -3.413 1.00 94.38 110 PHE A O 1
ATOM 807 N N . PRO A 1 111 ? 2.195 -5.353 -1.590 1.00 94.81 111 PRO A N 1
ATOM 808 C CA . PRO A 1 111 ? 2.889 -6.606 -1.343 1.00 94.81 111 PRO A CA 1
ATOM 809 C C . PRO A 1 111 ? 2.842 -7.458 -2.605 1.00 94.81 111 PRO A C 1
ATOM 811 O O . PRO A 1 111 ? 1.764 -7.770 -3.117 1.00 94.81 111 PRO A O 1
ATOM 814 N N . ALA A 1 112 ? 4.007 -7.795 -3.142 1.00 94.75 112 ALA A N 1
ATOM 815 C CA . ALA A 1 112 ? 4.121 -8.453 -4.429 1.00 94.75 112 ALA A CA 1
ATOM 816 C C . ALA A 1 112 ? 5.164 -9.560 -4.383 1.00 94.75 112 ALA A C 1
ATOM 818 O O . ALA A 1 112 ? 6.191 -9.451 -3.714 1.00 94.75 112 ALA A O 1
ATOM 819 N N . ARG A 1 113 ? 4.906 -10.619 -5.148 1.00 94.19 113 ARG A N 1
ATOM 820 C CA . ARG A 1 113 ? 5.860 -11.703 -5.360 1.00 94.19 113 ARG A CA 1
ATOM 821 C C . ARG A 1 113 ? 6.448 -11.591 -6.757 1.00 94.19 113 ARG A C 1
ATOM 823 O O . ARG A 1 113 ? 5.718 -11.457 -7.740 1.00 94.19 113 ARG A O 1
ATOM 830 N N . GLN A 1 114 ? 7.772 -11.657 -6.831 1.00 93.25 114 GLN A N 1
ATOM 831 C CA . GLN A 1 114 ? 8.487 -11.794 -8.094 1.00 93.25 114 GLN A CA 1
ATOM 832 C C . GLN A 1 114 ? 8.547 -13.265 -8.504 1.00 93.25 114 GLN A C 1
ATOM 834 O O . GLN A 1 114 ? 8.644 -14.162 -7.663 1.00 93.25 114 GLN A O 1
ATOM 839 N N . TYR A 1 115 ? 8.482 -13.505 -9.803 1.00 93.19 115 TYR A N 1
ATOM 840 C CA . TYR A 1 115 ? 8.601 -14.818 -10.416 1.00 93.19 115 TYR A CA 1
ATOM 841 C C . TYR A 1 115 ? 9.218 -14.663 -11.804 1.00 93.19 115 TYR A C 1
ATOM 843 O O . TYR A 1 115 ? 9.188 -13.579 -12.387 1.00 93.19 115 TYR A O 1
ATOM 851 N N . SER A 1 116 ? 9.784 -15.743 -12.329 1.00 92.19 116 SER A N 1
ATOM 852 C CA . SER A 1 116 ? 10.347 -15.752 -13.675 1.00 92.19 116 SER A CA 1
ATOM 853 C C . SER A 1 116 ? 9.572 -16.723 -14.545 1.00 92.19 116 SER A C 1
ATOM 855 O O . SER A 1 116 ? 9.309 -17.849 -14.127 1.00 92.19 116 SER A O 1
ATOM 857 N N . VAL A 1 117 ? 9.228 -16.303 -15.757 1.00 93.12 117 VAL A N 1
ATOM 858 C CA . VAL A 1 117 ? 8.614 -17.167 -16.771 1.00 93.12 117 VAL A CA 1
ATOM 859 C C . VAL A 1 117 ? 9.430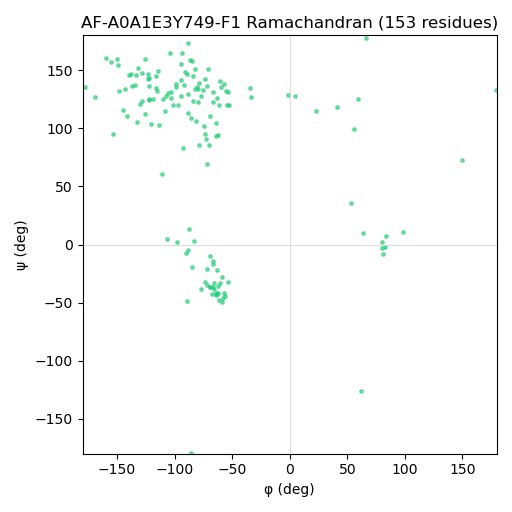 -17.027 -18.039 1.00 93.12 117 VAL A C 1
ATOM 861 O O . VAL A 1 117 ? 9.628 -15.916 -18.515 1.00 93.12 117 VAL A O 1
ATOM 864 N N . ASN A 1 118 ? 9.933 -18.144 -18.571 1.00 91.19 118 ASN A N 1
ATOM 865 C CA . ASN A 1 118 ? 10.761 -18.163 -19.785 1.00 91.19 118 ASN A CA 1
ATOM 866 C C . ASN A 1 118 ? 11.975 -17.211 -19.723 1.00 91.19 118 ASN A C 1
ATOM 868 O O . ASN A 1 118 ? 12.330 -16.580 -20.711 1.00 91.19 118 ASN A O 1
ATOM 872 N N . GLY A 1 119 ? 12.588 -17.069 -18.544 1.00 89.75 119 GLY A N 1
ATOM 873 C CA . GLY A 1 119 ? 13.714 -16.153 -18.323 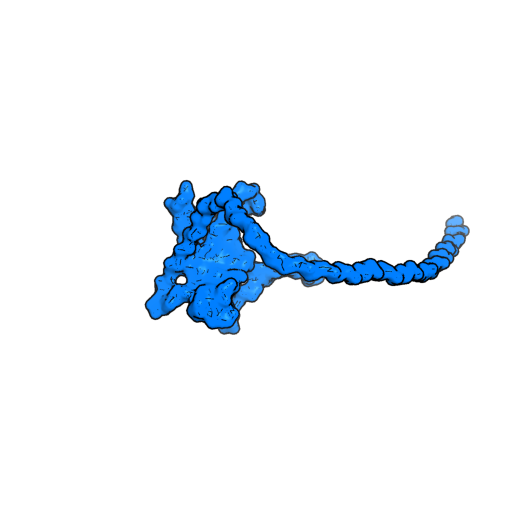1.00 89.75 119 GLY A CA 1
ATOM 874 C C . GLY A 1 119 ? 13.326 -14.684 -18.102 1.00 89.75 119 GLY A C 1
ATOM 875 O O . GLY A 1 119 ? 14.178 -13.899 -17.693 1.00 89.75 119 GLY A O 1
ATOM 876 N N . GLU A 1 120 ? 12.058 -14.304 -18.283 1.00 92.75 120 GLU A N 1
ATOM 877 C CA . GLU A 1 120 ? 11.574 -12.948 -18.017 1.00 92.75 120 GLU A CA 1
ATOM 878 C C . GLU A 1 120 ? 11.129 -12.792 -16.558 1.00 92.75 120 GLU A C 1
ATOM 880 O O . GLU A 1 120 ? 10.330 -13.584 -16.054 1.00 92.75 120 GLU A O 1
ATOM 885 N N . ARG A 1 121 ? 11.616 -11.741 -15.885 1.00 93.06 121 ARG A N 1
ATOM 886 C CA . ARG A 1 121 ? 11.197 -11.389 -14.522 1.00 93.06 121 ARG A CA 1
ATOM 887 C C . ARG A 1 121 ? 9.868 -10.648 -14.552 1.00 93.06 121 ARG A C 1
ATOM 889 O O . ARG A 1 121 ? 9.761 -9.576 -15.139 1.00 93.06 121 ARG A O 1
ATOM 896 N N . ARG A 1 122 ? 8.878 -11.187 -13.849 1.00 93.00 122 ARG A N 1
ATOM 897 C CA . ARG A 1 122 ? 7.555 -10.588 -13.667 1.00 93.00 122 ARG A CA 1
ATOM 898 C C . ARG A 1 122 ? 7.224 -10.488 -12.185 1.00 93.00 122 ARG A C 1
ATOM 900 O O . ARG A 1 122 ? 7.791 -11.184 -11.343 1.00 93.00 122 ARG A O 1
ATOM 907 N N . SER A 1 123 ? 6.291 -9.611 -11.849 1.00 91.38 123 SER A N 1
ATOM 908 C CA . SER A 1 123 ? 5.775 -9.478 -10.491 1.00 91.38 123 SER A CA 1
ATOM 909 C C . SER A 1 123 ? 4.258 -9.445 -10.509 1.00 91.38 123 SER A C 1
ATOM 911 O O . SER A 1 123 ? 3.634 -9.048 -11.493 1.00 91.38 123 SER A O 1
ATOM 913 N N . PHE A 1 124 ? 3.652 -9.901 -9.420 1.00 91.00 124 PHE A N 1
ATOM 914 C CA . PHE A 1 124 ? 2.225 -9.734 -9.209 1.00 91.00 124 PHE A CA 1
ATOM 915 C C . PHE A 1 124 ? 1.927 -9.381 -7.759 1.00 91.00 124 PHE A C 1
ATOM 917 O O . PHE A 1 124 ? 2.595 -9.865 -6.845 1.00 91.00 124 PHE A O 1
ATOM 924 N N . ALA A 1 125 ? 0.901 -8.554 -7.554 1.00 92.19 125 ALA A N 1
ATOM 925 C CA . ALA A 1 125 ? 0.430 -8.195 -6.224 1.00 92.19 125 ALA A CA 1
ATOM 926 C C . ALA A 1 125 ? -0.288 -9.378 -5.559 1.00 92.19 125 ALA A C 1
ATOM 928 O O . ALA A 1 125 ? -1.094 -10.065 -6.199 1.00 92.19 125 ALA A O 1
ATOM 929 N N . LEU A 1 126 ? 0.014 -9.589 -4.279 1.00 92.94 126 LEU A N 1
ATOM 930 C CA . LEU A 1 126 ? -0.601 -10.590 -3.410 1.00 92.94 126 LEU A CA 1
ATOM 931 C C . LEU A 1 126 ? -1.984 -10.138 -2.937 1.00 92.94 126 LEU A C 1
ATOM 933 O O . LEU A 1 126 ? -2.904 -10.946 -2.884 1.00 92.94 126 LEU A O 1
ATOM 937 N N . LEU A 1 127 ? -2.145 -8.843 -2.650 1.00 91.38 127 LEU A N 1
ATOM 938 C CA . LEU A 1 127 ? -3.436 -8.263 -2.296 1.00 91.38 127 LEU A CA 1
ATOM 939 C C . LEU A 1 127 ? -4.171 -7.811 -3.563 1.00 91.38 127 LEU A C 1
ATOM 941 O O . LEU A 1 127 ? -3.741 -6.881 -4.253 1.00 91.38 127 LEU A O 1
ATOM 945 N N . ARG A 1 128 ? -5.285 -8.479 -3.870 1.00 90.50 128 ARG A N 1
ATOM 946 C CA . ARG A 1 128 ? -6.097 -8.229 -5.066 1.00 90.50 128 ARG A CA 1
ATOM 947 C C . ARG A 1 128 ? -7.566 -8.025 -4.700 1.00 90.50 128 ARG A C 1
ATOM 949 O O . ARG A 1 128 ? -8.031 -8.645 -3.745 1.00 90.50 128 ARG A O 1
ATOM 956 N N . PRO A 1 129 ? -8.299 -7.192 -5.455 1.00 89.12 129 PRO A N 1
ATOM 957 C CA . PRO A 1 129 ? -9.735 -7.052 -5.270 1.00 89.12 129 PRO A CA 1
ATOM 958 C C . PRO A 1 129 ? -10.431 -8.359 -5.658 1.00 89.12 129 PRO A C 1
ATOM 960 O O . PRO A 1 129 ? -10.176 -8.900 -6.733 1.00 89.12 129 PRO A O 1
ATOM 963 N N . ALA A 1 130 ? -11.323 -8.852 -4.797 1.00 86.62 130 ALA A N 1
ATOM 964 C CA . ALA A 1 130 ? -12.060 -10.093 -5.044 1.00 86.62 130 ALA A CA 1
ATOM 965 C C . ALA A 1 130 ? -12.949 -10.007 -6.298 1.00 86.62 130 ALA A C 1
ATOM 967 O O . ALA A 1 130 ? -13.045 -10.966 -7.057 1.00 86.62 130 ALA A O 1
ATOM 968 N N . ASN A 1 131 ? -13.532 -8.832 -6.545 1.00 85.94 131 ASN A N 1
ATOM 969 C CA . ASN A 1 131 ? -14.495 -8.610 -7.625 1.00 85.94 131 ASN A CA 1
ATOM 970 C C . ASN A 1 131 ? -13.857 -7.996 -8.885 1.00 85.94 131 ASN A C 1
ATOM 972 O O . ASN A 1 131 ? -14.555 -7.694 -9.844 1.00 85.94 131 ASN A O 1
ATOM 976 N N . GLY A 1 132 ? -12.536 -7.777 -8.885 1.00 79.00 132 GLY A N 1
ATOM 977 C CA . GLY A 1 132 ? -11.835 -7.079 -9.971 1.00 79.00 132 GLY A CA 1
ATOM 978 C C . GLY A 1 132 ? -11.939 -5.548 -9.927 1.00 79.00 132 GLY A C 1
ATOM 979 O O . GLY A 1 132 ? -11.288 -4.879 -10.727 1.00 79.00 132 GLY A O 1
ATOM 980 N N . ASP A 1 133 ? -12.683 -4.984 -8.973 1.00 75.69 133 ASP A N 1
ATOM 981 C CA . ASP A 1 133 ? -12.854 -3.538 -8.824 1.00 75.69 133 ASP A CA 1
ATOM 982 C C . ASP A 1 133 ? -11.557 -2.853 -8.366 1.00 75.69 133 ASP A C 1
ATOM 984 O O . ASP A 1 133 ? -11.121 -2.979 -7.218 1.00 75.69 133 ASP A O 1
ATOM 988 N N . ALA A 1 134 ? -10.943 -2.075 -9.260 1.00 75.75 134 ALA A N 1
ATOM 989 C CA . ALA A 1 134 ? -9.714 -1.332 -8.968 1.00 75.75 134 ALA A CA 1
ATOM 990 C C . ALA A 1 134 ? -9.893 -0.266 -7.865 1.00 75.75 134 ALA A C 1
ATOM 992 O O . ALA A 1 134 ? -8.922 0.112 -7.208 1.00 75.75 134 ALA A O 1
ATOM 993 N N . SER A 1 135 ? -11.127 0.187 -7.615 1.00 80.69 135 SER A N 1
ATOM 994 C CA . SER A 1 135 ? -11.451 1.167 -6.568 1.00 80.69 135 SER A CA 1
ATOM 995 C C . SER A 1 135 ? -11.096 0.674 -5.161 1.00 80.69 135 SER A C 1
ATOM 997 O O . SER A 1 135 ? -10.649 1.464 -4.330 1.00 80.69 135 SER A O 1
ATOM 999 N N . ALA A 1 136 ? -11.213 -0.633 -4.901 1.00 79.50 136 ALA A N 1
ATOM 1000 C CA . ALA A 1 136 ? -10.869 -1.217 -3.607 1.00 79.50 136 ALA A CA 1
ATOM 1001 C C . ALA A 1 136 ? -9.364 -1.102 -3.303 1.00 79.50 136 ALA A C 1
ATOM 1003 O O . ALA A 1 136 ? -8.972 -0.908 -2.153 1.00 79.50 136 ALA A O 1
ATOM 1004 N N . GLN A 1 137 ? -8.512 -1.171 -4.332 1.00 86.25 137 GLN A N 1
ATOM 1005 C CA . GLN A 1 137 ? -7.075 -0.927 -4.176 1.00 86.25 137 GLN A CA 1
ATOM 1006 C C . GLN A 1 137 ? -6.768 0.558 -3.967 1.00 86.25 137 GLN A C 1
ATOM 1008 O O . GLN A 1 137 ? -5.826 0.893 -3.250 1.00 86.25 137 GLN A O 1
ATOM 1013 N N 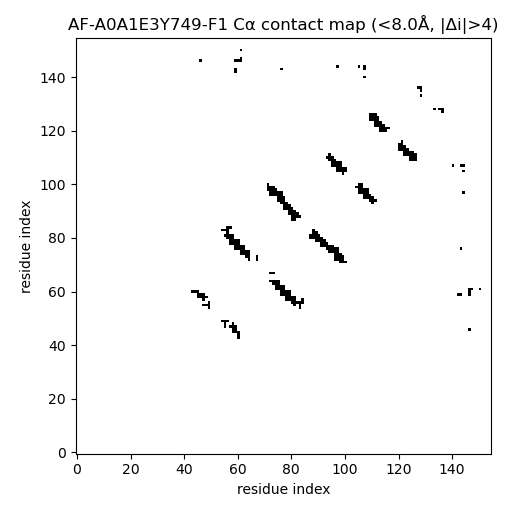. GLU A 1 138 ? -7.554 1.456 -4.557 1.00 88.56 138 GLU A N 1
ATOM 1014 C CA . GLU A 1 138 ? -7.328 2.888 -4.380 1.00 88.56 138 GLU A CA 1
ATOM 1015 C C . GLU A 1 138 ? -7.637 3.351 -2.954 1.00 88.56 138 GLU A C 1
ATOM 1017 O O . GLU A 1 138 ? -6.883 4.140 -2.391 1.00 88.56 138 GLU A O 1
ATOM 1022 N N . ALA A 1 139 ? -8.666 2.787 -2.316 1.00 88.44 139 ALA A N 1
ATOM 1023 C CA . ALA A 1 139 ? -9.006 3.112 -0.931 1.00 88.44 139 ALA A CA 1
ATOM 1024 C C . ALA A 1 139 ? -7.842 2.848 0.045 1.00 88.44 139 ALA A C 1
ATOM 1026 O O . ALA A 1 139 ? -7.508 3.708 0.862 1.00 88.44 139 ALA A O 1
ATOM 1027 N N . ILE A 1 140 ? -7.182 1.686 -0.061 1.00 89.75 140 ILE A N 1
ATOM 1028 C CA . ILE A 1 140 ? -6.033 1.367 0.800 1.00 89.75 140 ILE A CA 1
ATOM 1029 C C . ILE A 1 140 ? -4.792 2.187 0.426 1.00 89.75 140 ILE A C 1
ATOM 1031 O O . ILE A 1 140 ? -4.049 2.601 1.314 1.00 89.75 140 ILE A O 1
ATOM 1035 N N . ARG A 1 141 ? -4.585 2.491 -0.867 1.00 92.38 141 ARG A N 1
ATOM 1036 C CA . ARG A 1 141 ? -3.509 3.392 -1.309 1.00 92.38 141 ARG A CA 1
ATOM 1037 C C . ARG A 1 141 ? -3.667 4.768 -0.667 1.00 92.38 141 ARG A C 1
ATOM 1039 O O . ARG A 1 141 ? -2.705 5.267 -0.086 1.00 92.38 141 ARG A O 1
ATOM 1046 N N . GLN A 1 142 ? -4.863 5.346 -0.738 1.00 91.94 142 GLN A N 1
ATOM 1047 C CA . GLN A 1 142 ? -5.142 6.653 -0.153 1.00 91.94 142 GLN A CA 1
ATOM 1048 C C . GLN A 1 142 ? -4.967 6.630 1.369 1.00 91.94 142 GLN A C 1
ATOM 1050 O O . GLN A 1 142 ? -4.328 7.518 1.919 1.00 91.94 142 GLN A O 1
ATOM 1055 N N . CYS A 1 143 ? -5.438 5.574 2.040 1.00 91.69 143 CYS A N 1
ATOM 1056 C CA .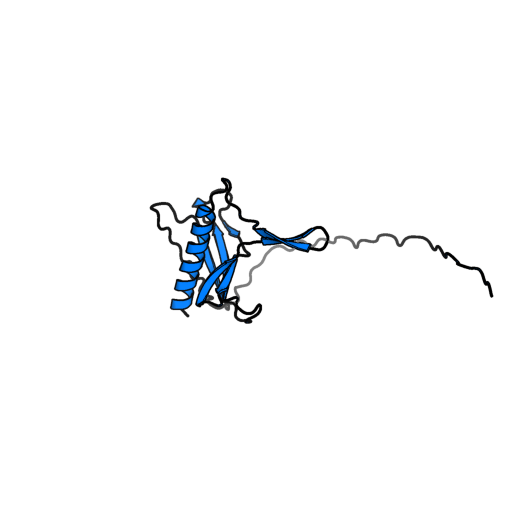 CYS A 1 143 ? -5.259 5.403 3.482 1.00 91.69 143 CYS A CA 1
ATOM 1057 C C . CYS A 1 143 ? -3.776 5.433 3.899 1.00 91.69 143 CYS A C 1
ATOM 1059 O O . CYS A 1 143 ? -3.409 6.132 4.844 1.00 91.69 143 CYS A O 1
ATOM 1061 N N . ILE A 1 144 ? -2.909 4.732 3.159 1.00 94.06 144 ILE A N 1
ATOM 1062 C CA . ILE A 1 144 ? -1.463 4.715 3.418 1.00 94.06 144 ILE A CA 1
ATOM 1063 C C . ILE A 1 144 ? -0.828 6.083 3.138 1.00 94.06 144 ILE A C 1
ATOM 1065 O O . ILE A 1 144 ? 0.002 6.541 3.923 1.00 94.06 144 ILE A O 1
ATOM 1069 N N . LEU A 1 145 ? -1.208 6.751 2.044 1.00 93.81 145 LEU A N 1
ATOM 1070 C CA . LEU A 1 145 ? -0.689 8.082 1.708 1.00 93.81 145 LEU A CA 1
ATOM 1071 C C . LEU A 1 145 ? -1.083 9.135 2.748 1.00 93.81 145 LEU A C 1
ATOM 1073 O O . LEU A 1 145 ? -0.238 9.941 3.138 1.00 93.81 145 LEU A O 1
ATOM 1077 N N . ASP A 1 146 ? -2.324 9.098 3.229 1.00 92.81 146 ASP A N 1
ATOM 1078 C CA . ASP A 1 146 ? -2.812 9.992 4.278 1.00 92.81 146 ASP A CA 1
ATOM 1079 C C . ASP A 1 146 ? -2.052 9.760 5.595 1.00 92.81 146 ASP 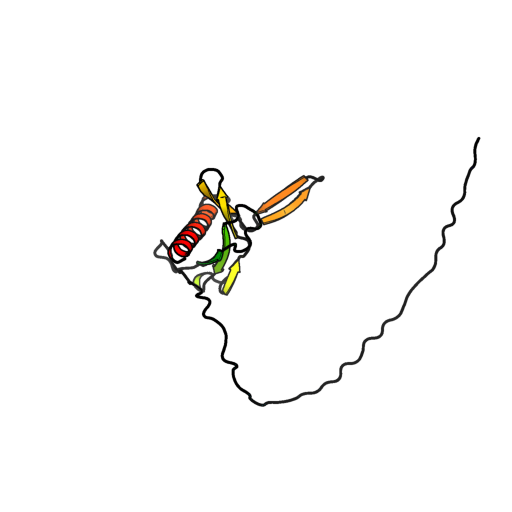A C 1
ATOM 1081 O O . ASP A 1 146 ? -1.649 10.715 6.261 1.00 92.81 146 ASP A O 1
ATOM 1085 N N . ALA A 1 147 ? -1.822 8.497 5.975 1.00 93.31 147 ALA A N 1
ATOM 1086 C CA . ALA A 1 147 ? -1.031 8.152 7.158 1.00 93.31 147 ALA A CA 1
ATOM 1087 C C . ALA A 1 147 ? 0.424 8.633 7.028 1.00 93.31 147 ALA A C 1
ATOM 1089 O O . ALA A 1 147 ? 0.972 9.215 7.964 1.00 93.31 147 ALA A O 1
ATOM 1090 N N . TYR A 1 148 ? 1.022 8.466 5.845 1.00 92.75 148 TYR A N 1
ATOM 1091 C CA . TYR A 1 148 ? 2.362 8.960 5.543 1.00 92.75 148 TYR A CA 1
ATOM 1092 C C . TYR A 1 148 ? 2.447 10.492 5.660 1.00 92.75 148 TYR A C 1
ATOM 1094 O O . TYR A 1 148 ? 3.320 10.998 6.361 1.00 92.75 148 TYR A O 1
ATOM 1102 N N . GLN A 1 149 ? 1.504 11.238 5.073 1.00 92.50 149 GLN A N 1
ATOM 1103 C CA . GLN A 1 149 ? 1.447 12.703 5.192 1.00 92.50 149 GLN A CA 1
ATOM 1104 C C . GLN A 1 149 ? 1.365 13.178 6.650 1.00 92.50 149 GLN A C 1
ATOM 1106 O O . GLN A 1 149 ? 2.048 14.126 7.030 1.00 92.50 149 GLN A O 1
ATOM 1111 N N . ARG A 1 150 ? 0.560 12.509 7.487 1.00 91.31 150 ARG A N 1
ATOM 1112 C CA . ARG A 1 150 ? 0.479 12.825 8.924 1.00 91.31 150 ARG A CA 1
ATOM 1113 C C . ARG A 1 150 ? 1.788 12.527 9.652 1.00 91.31 150 ARG A C 1
ATOM 1115 O O . ARG A 1 150 ? 2.167 13.294 10.530 1.00 91.31 150 ARG A O 1
ATOM 1122 N N . SER A 1 151 ? 2.473 11.443 9.285 1.00 89.25 151 SER A N 1
ATOM 1123 C CA . SER A 1 151 ? 3.763 11.081 9.885 1.00 89.25 151 SER A CA 1
ATOM 1124 C C . SER A 1 151 ? 4.872 12.084 9.545 1.00 89.25 151 SER A C 1
ATOM 1126 O O . SER A 1 151 ? 5.680 12.413 10.409 1.00 89.25 151 SER A O 1
ATOM 1128 N N . GLU A 1 152 ? 4.864 12.638 8.327 1.00 86.44 152 GLU A N 1
ATOM 1129 C CA . GLU A 1 152 ? 5.802 13.692 7.922 1.00 86.44 152 GLU A CA 1
ATOM 1130 C C . GLU A 1 152 ? 5.536 15.013 8.643 1.00 86.44 152 GLU A C 1
ATOM 1132 O O . GLU A 1 152 ? 6.475 15.706 9.001 1.00 86.44 152 GLU A O 1
ATOM 1137 N N . ALA A 1 153 ? 4.270 15.360 8.894 1.00 80.69 153 ALA A N 1
ATOM 1138 C CA . ALA A 1 153 ? 3.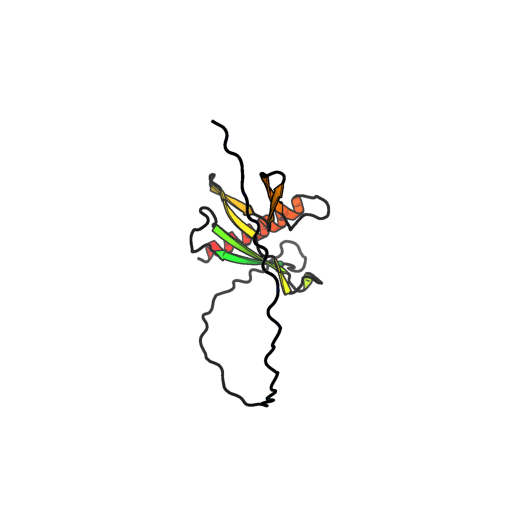922 16.585 9.617 1.00 80.69 153 ALA A CA 1
ATOM 1139 C C . ALA A 1 153 ? 4.370 16.576 11.092 1.00 80.69 153 ALA A C 1
ATOM 1141 O O . ALA A 1 153 ? 4.381 17.624 11.734 1.00 80.69 153 ALA A O 1
ATOM 1142 N N . HIS A 1 154 ? 4.684 15.398 11.637 1.00 66.31 154 HIS A N 1
ATOM 1143 C CA . HIS A 1 154 ? 5.112 15.211 13.023 1.00 66.31 154 HIS A CA 1
ATOM 1144 C C . HIS A 1 154 ? 6.615 14.912 13.163 1.00 66.31 154 HIS A C 1
ATOM 1146 O O . HIS A 1 154 ? 7.074 14.626 14.269 1.00 66.31 154 HIS A O 1
ATOM 1152 N N . THR A 1 155 ? 7.364 14.952 12.057 1.00 55.91 155 THR A N 1
ATOM 1153 C CA . THR A 1 155 ? 8.826 14.796 12.018 1.00 55.91 155 THR A CA 1
ATOM 1154 C C . THR A 1 155 ? 9.482 16.157 11.832 1.00 55.91 155 THR A C 1
ATOM 1156 O O . THR A 1 155 ? 10.472 16.424 12.548 1.00 55.91 155 THR A O 1
#

Nearest PDB structures (foldseek):
  5d2m-assembly2_D  TM=4.226E-01  e=6.939E+00  Homo sapiens

Mean predicted aligned error: 16.83 Å

Sequence (155 aa):
MVVLMDLPVTTHALPGPCVPPLFDGVLRTCSNQPLPSGLRPTAVLETTMSKSKGEVVVSVSIIPNQQGSPAGKLADAEVMFEAASGPLSGMKLIGFAVWERRDGGRNVTFPARQYSVNGERRSFALLRPANGDASAQEAIRQCILDAYQRSEAHT

Secondary structure (DSSP, 8-state):
---------------PPP--------------------------------SSSS---EEEEEEE-TT--STTEEEEEEEEE-GGGGGGTT-EEEEEEEEE-TTS-EEEEPPEEEEEETTEEEEEESS--TT--HHHHHHHHHHHHHHHHHHHHT-

Foldseek 3Di:
DDDDDDDDDDDDDDDDDDDDDDDDDDDDDDDDDDDDDDDDPPPQPFDFDDPDPDPRQKTKTWAAPPPCPPPQWGTWIKIAGDPSVPPSHRPIDGDWTWGADPVRDIWIDARWDWDDDPNDIDIDHPDADPVNDCVVVVVVGVVNVVVVVVVVVVD

Radius of gyration: 27.02 Å; Cα contacts (8 Å, |Δi|>4): 172; chains: 1; bounding box: 65×62×78 Å

pLDDT: mean 73.55, std 21.59, range [36.81, 95.69]

Solvent-accessible surface area (backbone atoms only — not comparable to full-atom values): 10314 Å² total; per-residue (Å²): 139,90,81,83,86,84,86,82,88,81,88,84,82,86,82,89,81,90,82,81,88,76,90,79,88,76,92,78,82,87,82,92,84,81,86,82,87,83,78,79,88,75,82,76,69,79,58,72,74,53,96,54,105,51,80,57,35,56,35,53,46,77,44,72,46,85,78,54,72,62,77,56,43,52,26,39,36,36,42,33,27,30,78,76,44,56,94,46,37,83,40,70,50,66,56,30,34,36,28,58,41,96,88,77,46,77,45,70,45,64,31,59,50,77,49,69,59,97,86,43,83,46,72,46,62,73,79,69,53,91,85,70,49,65,64,63,56,47,55,56,46,50,52,50,52,54,49,47,54,55,53,59,76,75,108